Protein AF-A0A7Y3IS39-F1 (afdb_monomer_lite)

Sequence (80 aa):
MQRENLLDAGQIVKTILTQPLSVPDASQDISLLSAALNFDNQDASSSDLSKILHQFLAYPEPTHSLLIELQIISEDLRRK

pLDDT: mean 76.15, std 8.58, range [48.53, 87.56]

Secondary structure (DSSP, 8-state):
-HHHHHHHHHHHHHHHHHSEE--TT-SS-EEHHHHHHT--GGGTTTSHHHHHHHHHHHSHHHHHHHHHHHHHHHHHHHT-

Structure (mmCIF, N/CA/C/O backbone):
data_AF-A0A7Y3IS39-F1
#
_entry.id   AF-A0A7Y3IS39-F1
#
loop_
_atom_site.group_PDB
_atom_site.id
_atom_site.type_symbol
_atom_site.label_atom_id
_atom_site.label_alt_id
_atom_site.label_comp_id
_atom_site.label_asym_id
_atom_site.label_entity_id
_atom_site.label_seq_id
_atom_site.pdbx_PDB_ins_code
_atom_site.Cartn_x
_atom_site.Cartn_y
_atom_site.Cartn_z
_atom_site.occupancy
_atom_site.B_iso_or_equiv
_atom_site.auth_seq_id
_atom_site.auth_comp_id
_atom_site.auth_asym_id
_atom_site.auth_atom_id
_atom_site.pdbx_PDB_model_num
ATOM 1 N N . MET A 1 1 ? -18.692 8.551 21.647 1.00 50.41 1 MET A N 1
ATOM 2 C CA . MET A 1 1 ? -17.386 9.227 21.503 1.00 50.41 1 MET A CA 1
ATOM 3 C C . MET A 1 1 ? -16.205 8.272 21.277 1.00 50.41 1 MET A C 1
ATOM 5 O O . MET A 1 1 ? -15.664 8.283 20.188 1.00 50.41 1 MET A O 1
ATOM 9 N N . GLN A 1 2 ? -15.773 7.407 22.213 1.00 50.34 2 GLN A N 1
ATOM 10 C CA . GLN A 1 2 ? -14.533 6.609 22.003 1.00 50.34 2 GLN A CA 1
ATOM 11 C C . GLN A 1 2 ? -14.600 5.538 20.896 1.00 50.34 2 GLN A C 1
ATOM 13 O O . GLN A 1 2 ? -13.583 5.260 20.255 1.00 50.34 2 GLN A O 1
ATOM 18 N N . ARG A 1 3 ? -15.779 4.933 20.695 1.00 48.53 3 ARG A N 1
ATOM 19 C CA . ARG A 1 3 ? -16.028 3.892 19.685 1.00 48.53 3 ARG A CA 1
ATOM 20 C C . ARG A 1 3 ? -16.154 4.474 18.273 1.00 48.53 3 ARG A C 1
ATOM 22 O O . ARG A 1 3 ? -15.720 3.837 17.326 1.00 48.53 3 ARG A O 1
ATOM 29 N N . GLU A 1 4 ? -16.683 5.693 18.169 1.00 53.34 4 GLU A N 1
ATOM 30 C CA . GLU A 1 4 ? -16.767 6.469 16.922 1.00 53.34 4 GLU A CA 1
ATOM 31 C C .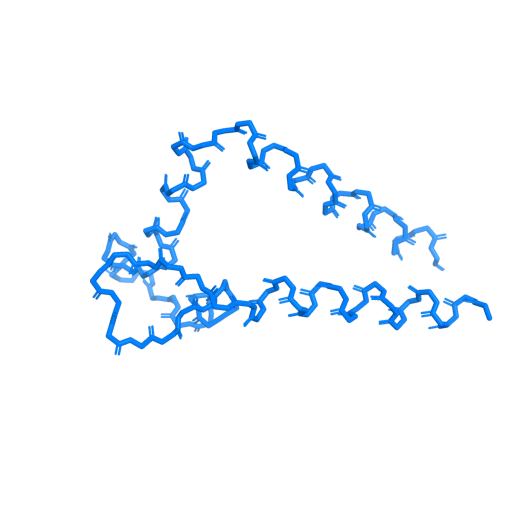 GLU A 1 4 ? -15.359 6.835 16.439 1.00 53.34 4 GLU A C 1
ATOM 33 O O . GLU A 1 4 ? -14.983 6.431 15.350 1.00 53.34 4 GLU A O 1
ATOM 38 N N . ASN A 1 5 ? -14.503 7.386 17.311 1.00 56.88 5 ASN A N 1
ATOM 39 C CA . ASN A 1 5 ? -13.117 7.718 16.945 1.00 56.88 5 ASN A CA 1
ATOM 40 C C . ASN A 1 5 ? -12.279 6.496 16.503 1.00 56.88 5 ASN A C 1
ATOM 42 O O . ASN A 1 5 ? -11.332 6.629 15.735 1.00 56.88 5 ASN A O 1
ATOM 46 N N . LEU A 1 6 ? -12.577 5.301 17.030 1.00 59.81 6 LEU A N 1
ATOM 47 C CA . LEU A 1 6 ? -11.919 4.046 16.633 1.00 59.81 6 LEU A CA 1
ATOM 48 C C . LEU A 1 6 ? -12.407 3.551 15.267 1.00 59.81 6 LEU A C 1
ATOM 50 O O . LEU A 1 6 ? -11.603 3.078 14.466 1.00 59.81 6 LEU A O 1
ATOM 54 N N . LEU A 1 7 ? -13.713 3.664 15.012 1.00 69.06 7 LEU A N 1
ATOM 55 C CA . LEU A 1 7 ? -14.299 3.378 13.705 1.00 69.06 7 LEU A CA 1
ATOM 56 C C . LEU A 1 7 ? -13.733 4.328 12.650 1.00 69.06 7 LEU A C 1
ATOM 58 O O . LEU A 1 7 ? -13.324 3.859 11.595 1.00 69.06 7 LEU A O 1
ATOM 62 N N . ASP A 1 8 ? -13.601 5.613 12.973 1.00 74.88 8 ASP A N 1
ATOM 63 C CA . ASP A 1 8 ? -13.050 6.625 12.071 1.00 74.88 8 ASP A CA 1
ATOM 64 C C . ASP A 1 8 ? -11.579 6.352 11.736 1.00 74.88 8 ASP A C 1
ATOM 66 O O . ASP A 1 8 ? -11.212 6.328 10.562 1.00 74.88 8 ASP A O 1
ATOM 70 N N . ALA A 1 9 ? -10.743 6.045 12.735 1.00 73.31 9 ALA A N 1
ATOM 71 C CA . ALA A 1 9 ? -9.344 5.678 12.506 1.00 73.31 9 ALA A CA 1
ATOM 72 C C . ALA A 1 9 ? -9.213 4.406 11.649 1.00 73.31 9 ALA A C 1
ATOM 74 O O . ALA A 1 9 ? -8.412 4.359 10.715 1.00 73.31 9 ALA A O 1
ATOM 75 N N . GLY A 1 10 ? -10.036 3.387 11.921 1.00 76.12 10 GLY A N 1
ATOM 76 C CA . GLY A 1 10 ? -10.089 2.174 11.104 1.00 76.12 10 GLY A CA 1
ATOM 77 C C . GLY A 1 10 ? -10.515 2.459 9.661 1.00 76.12 10 GLY A C 1
ATOM 78 O O . GLY A 1 10 ? -9.936 1.902 8.725 1.00 76.12 10 GLY A O 1
ATOM 79 N N . GLN A 1 11 ? -11.476 3.364 9.467 1.00 79.31 11 GLN A N 1
ATOM 80 C CA . GLN A 1 11 ? -11.938 3.795 8.149 1.00 79.31 11 GLN A CA 1
ATOM 81 C C . GLN A 1 11 ? -10.840 4.544 7.383 1.00 79.31 11 GLN A C 1
ATOM 83 O O . GLN A 1 11 ? -10.643 4.283 6.195 1.00 79.31 11 GLN A O 1
ATOM 88 N N . ILE A 1 12 ? -10.102 5.431 8.058 1.00 76.25 12 ILE A N 1
ATOM 89 C CA . ILE A 1 12 ? -8.984 6.193 7.484 1.00 76.25 12 ILE A CA 1
ATOM 90 C C . ILE A 1 12 ? -7.876 5.238 7.038 1.00 76.25 12 ILE A C 1
ATOM 92 O O . ILE A 1 12 ? -7.483 5.263 5.873 1.00 76.25 12 ILE A O 1
ATOM 96 N N . VAL A 1 13 ? -7.435 4.333 7.917 1.00 78.75 13 VAL A N 1
ATOM 97 C CA . VAL A 1 13 ? -6.387 3.351 7.593 1.00 78.75 13 VAL A CA 1
ATOM 98 C C . VAL A 1 13 ? -6.823 2.453 6.439 1.00 78.75 13 VAL A C 1
ATOM 100 O O . VAL A 1 13 ? -6.068 2.260 5.488 1.00 78.75 13 VAL A O 1
ATOM 103 N N . LYS A 1 14 ? -8.060 1.942 6.468 1.00 82.75 14 LYS A N 1
ATOM 104 C CA . LYS A 1 14 ? -8.598 1.140 5.364 1.00 82.75 14 LYS A CA 1
ATOM 105 C C . LYS A 1 14 ? -8.586 1.924 4.055 1.00 82.75 14 LYS A C 1
ATOM 107 O O . LYS A 1 14 ? -8.200 1.368 3.032 1.00 82.75 14 LYS A O 1
ATOM 112 N N . THR A 1 15 ? -8.987 3.190 4.085 1.00 83.19 15 THR A N 1
ATOM 113 C CA . THR A 1 15 ? -9.011 4.050 2.897 1.00 83.19 15 THR A CA 1
ATOM 114 C C . THR A 1 15 ? -7.607 4.231 2.333 1.00 83.19 15 THR A C 1
ATOM 116 O O . THR A 1 15 ? -7.406 3.952 1.159 1.00 83.19 15 THR A O 1
ATOM 119 N N . ILE A 1 16 ? -6.624 4.576 3.170 1.00 81.25 16 ILE A N 1
ATOM 120 C CA . ILE A 1 16 ? -5.220 4.736 2.754 1.00 81.25 16 ILE A CA 1
ATOM 121 C C . ILE A 1 16 ? -4.682 3.439 2.134 1.00 81.25 16 ILE A C 1
ATOM 123 O O . ILE A 1 16 ? -4.074 3.459 1.068 1.00 81.25 16 ILE A O 1
ATOM 127 N N . LEU A 1 17 ? -4.930 2.293 2.774 1.00 83.81 17 LEU A N 1
ATOM 128 C CA . LEU A 1 17 ? -4.389 1.007 2.327 1.00 83.81 17 LEU A CA 1
ATOM 129 C C . LEU A 1 17 ? -5.069 0.454 1.069 1.00 83.81 17 LEU A C 1
ATOM 131 O O . LEU A 1 17 ? -4.453 -0.344 0.365 1.00 83.81 17 LEU A O 1
ATOM 135 N N . THR A 1 18 ? -6.318 0.841 0.800 1.00 87.44 18 THR A N 1
ATOM 136 C CA . THR A 1 18 ? -7.101 0.374 -0.360 1.00 87.44 18 THR A CA 1
ATOM 137 C C . THR A 1 18 ? -7.160 1.384 -1.500 1.00 87.44 18 THR A C 1
ATOM 139 O O . THR A 1 18 ? -7.662 1.049 -2.572 1.00 87.44 18 THR A O 1
ATOM 142 N N . GLN A 1 19 ? -6.637 2.595 -1.300 1.00 84.69 19 GLN A N 1
ATOM 143 C CA . GLN A 1 19 ? -6.570 3.600 -2.349 1.00 84.69 19 GLN A CA 1
ATOM 144 C C . GLN A 1 19 ? -5.692 3.089 -3.505 1.00 84.69 19 GLN A C 1
ATOM 146 O O . GLN A 1 19 ? -4.587 2.593 -3.256 1.00 84.69 19 GLN A O 1
ATOM 151 N N . PRO A 1 20 ? -6.164 3.186 -4.762 1.00 85.19 20 PRO A N 1
ATOM 152 C CA . PRO A 1 20 ? -5.367 2.809 -5.918 1.00 85.19 20 PRO A CA 1
ATOM 153 C C . PRO A 1 20 ? -4.158 3.740 -6.056 1.00 85.19 20 PRO A C 1
ATOM 155 O O . PRO A 1 20 ? -4.260 4.959 -5.894 1.00 85.19 20 PRO A O 1
ATOM 158 N N . LEU A 1 21 ? -3.012 3.146 -6.362 1.00 82.56 21 LEU A N 1
ATOM 159 C CA . LEU A 1 21 ? -1.734 3.800 -6.578 1.00 82.56 21 LEU A CA 1
ATOM 160 C C . LEU A 1 21 ? -1.369 3.730 -8.057 1.00 82.56 21 LEU A C 1
ATOM 162 O O . LEU A 1 21 ? -1.532 2.698 -8.709 1.00 82.56 21 LEU A O 1
ATOM 166 N N . SER A 1 22 ? -0.806 4.820 -8.572 1.00 78.44 22 SER A N 1
ATOM 167 C CA . SER A 1 22 ? -0.233 4.849 -9.916 1.00 78.44 22 SER A CA 1
ATOM 168 C C . SER A 1 22 ? 1.133 4.167 -9.913 1.00 78.44 22 SER A C 1
ATOM 170 O O . SER A 1 22 ? 2.165 4.813 -9.722 1.00 78.44 22 SER A O 1
ATOM 172 N N . VAL A 1 23 ? 1.134 2.852 -10.120 1.00 75.31 23 VAL A N 1
ATOM 173 C CA . VAL A 1 23 ? 2.354 2.058 -10.296 1.00 75.31 23 VAL A CA 1
ATOM 174 C C . VAL A 1 23 ? 2.674 1.965 -11.797 1.00 75.31 23 VAL A C 1
ATOM 176 O O . VAL A 1 23 ? 1.800 1.572 -12.573 1.00 75.31 23 VAL A O 1
ATOM 179 N N . PRO A 1 24 ? 3.895 2.324 -12.243 1.00 72.12 24 PRO A N 1
ATOM 180 C CA . PRO A 1 24 ? 4.299 2.166 -13.639 1.00 72.12 24 PRO A CA 1
ATOM 181 C C . PRO A 1 24 ? 4.149 0.714 -14.110 1.00 72.12 24 PRO A C 1
ATOM 183 O O . PRO A 1 24 ? 4.520 -0.214 -13.388 1.00 72.12 24 PRO A O 1
ATOM 186 N N . ASP A 1 25 ? 3.607 0.532 -15.316 1.00 73.50 25 ASP A N 1
ATOM 187 C CA . ASP A 1 25 ? 3.410 -0.771 -15.969 1.00 73.50 25 ASP A CA 1
ATOM 188 C C . ASP A 1 25 ? 2.480 -1.749 -15.225 1.00 73.50 25 ASP A C 1
ATOM 190 O O . ASP A 1 25 ? 2.465 -2.948 -15.513 1.00 73.50 25 ASP A O 1
ATOM 194 N N . ALA A 1 26 ? 1.674 -1.256 -14.280 1.00 71.69 26 ALA A N 1
ATOM 195 C CA . ALA A 1 26 ? 0.647 -2.061 -13.637 1.00 71.69 26 ALA A CA 1
ATOM 196 C C . ALA A 1 26 ? -0.511 -2.352 -14.604 1.00 71.69 26 ALA A C 1
ATOM 198 O O . ALA A 1 26 ? -1.096 -1.451 -15.204 1.00 71.69 26 ALA A O 1
ATOM 199 N N . SER A 1 27 ? -0.861 -3.631 -14.734 1.00 70.69 27 SER A N 1
ATOM 200 C CA . SER A 1 27 ? -1.965 -4.104 -15.579 1.00 70.69 27 SER A CA 1
ATOM 201 C C . SER A 1 27 ? -3.346 -3.974 -14.923 1.00 70.69 27 SER A C 1
ATOM 203 O O . SER A 1 27 ? -4.360 -4.194 -15.583 1.00 70.69 27 SER A O 1
ATOM 205 N N . GLN A 1 28 ? -3.391 -3.631 -13.635 1.00 71.81 28 GLN A N 1
ATOM 206 C CA . GLN A 1 28 ? -4.598 -3.502 -12.820 1.00 71.81 28 GLN A CA 1
ATOM 207 C C . GLN A 1 28 ? -4.400 -2.433 -11.742 1.00 71.81 28 GLN A C 1
ATOM 209 O O . GLN A 1 28 ? -3.265 -2.071 -11.441 1.00 71.81 28 GLN A O 1
ATOM 214 N N . ASP A 1 29 ? -5.490 -1.962 -11.133 1.00 78.88 29 ASP A N 1
ATOM 215 C CA . ASP A 1 29 ? -5.421 -1.038 -9.999 1.00 78.88 29 ASP A CA 1
ATOM 216 C C . ASP A 1 29 ? -4.712 -1.706 -8.813 1.00 78.88 29 ASP A C 1
ATOM 218 O O . ASP A 1 29 ? -5.162 -2.731 -8.292 1.00 78.88 29 ASP A O 1
ATOM 222 N N . ILE A 1 30 ? -3.594 -1.123 -8.377 1.00 84.50 30 ILE A N 1
ATOM 223 C CA . ILE A 1 30 ? -2.782 -1.654 -7.279 1.00 84.50 30 ILE A CA 1
ATOM 224 C C . ILE A 1 30 ? -2.923 -0.744 -6.072 1.00 84.50 30 ILE A C 1
ATOM 226 O O . ILE A 1 30 ? -2.638 0.442 -6.144 1.00 84.50 30 ILE A O 1
ATOM 230 N N . SER A 1 31 ? -3.317 -1.309 -4.941 1.00 87.56 31 SER A N 1
ATOM 231 C CA . SER A 1 31 ? -3.261 -0.650 -3.637 1.00 87.56 31 SER A CA 1
ATOM 232 C C . SER A 1 31 ? -2.097 -1.197 -2.808 1.00 87.56 31 SER A C 1
ATOM 234 O O . SER A 1 31 ? -1.592 -2.291 -3.077 1.00 87.56 31 SER A O 1
ATOM 236 N N . LEU A 1 32 ? -1.705 -0.478 -1.754 1.00 84.19 32 LEU A N 1
ATOM 237 C CA . LEU A 1 32 ? -0.740 -0.979 -0.764 1.00 84.19 32 LEU A CA 1
ATOM 238 C C . LEU A 1 32 ? -1.168 -2.336 -0.194 1.00 84.19 32 LEU A C 1
ATOM 240 O O . LEU A 1 32 ? -0.344 -3.240 -0.060 1.00 84.19 32 LEU A O 1
ATOM 244 N N . LEU A 1 33 ? -2.462 -2.498 0.099 1.00 83.94 33 LEU A N 1
ATOM 245 C CA . LEU A 1 33 ? -2.998 -3.743 0.636 1.00 83.94 33 LEU A CA 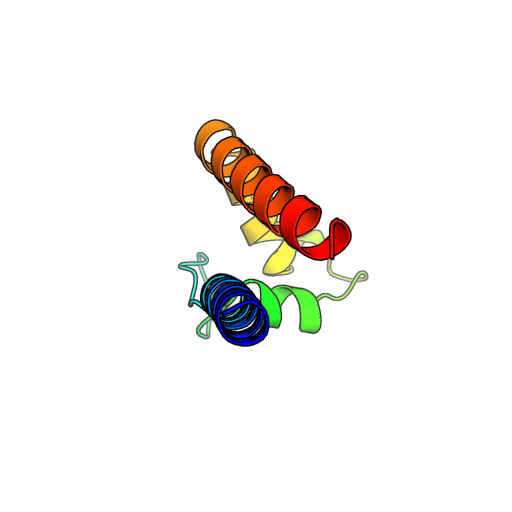1
ATOM 246 C C . LEU A 1 33 ? -2.891 -4.892 -0.369 1.00 83.94 33 LEU A C 1
ATOM 248 O O . LEU A 1 33 ? -2.401 -5.961 -0.018 1.00 83.94 33 LEU A O 1
ATOM 252 N N . SER A 1 34 ? -3.329 -4.692 -1.614 1.00 86.56 34 SER A N 1
ATOM 253 C CA . SER A 1 34 ? -3.272 -5.748 -2.633 1.00 86.56 34 SER A CA 1
ATOM 254 C C . SER A 1 34 ? -1.833 -6.110 -3.001 1.00 86.56 34 SER A C 1
ATOM 256 O O . SER A 1 34 ? -1.541 -7.284 -3.204 1.00 86.56 34 SER A O 1
ATOM 258 N N . ALA A 1 35 ? -0.924 -5.132 -3.038 1.00 85.06 35 ALA A N 1
ATOM 259 C CA . ALA A 1 35 ? 0.498 -5.378 -3.259 1.00 85.06 35 ALA A CA 1
ATOM 260 C C . ALA A 1 35 ? 1.120 -6.196 -2.117 1.00 85.06 35 ALA A C 1
ATOM 262 O O . ALA A 1 35 ? 1.879 -7.123 -2.378 1.00 85.06 35 ALA A O 1
ATOM 263 N N . ALA A 1 36 ? 0.767 -5.894 -0.863 1.00 84.19 36 ALA A N 1
ATOM 264 C CA . ALA A 1 36 ? 1.244 -6.640 0.298 1.00 84.19 36 ALA A CA 1
ATOM 265 C C . ALA A 1 36 ? 0.682 -8.069 0.360 1.00 84.19 36 ALA A C 1
ATOM 267 O O . ALA A 1 36 ? 1.410 -8.998 0.695 1.00 84.19 36 ALA A O 1
ATOM 268 N N . LEU A 1 37 ? -0.598 -8.258 0.022 1.00 84.19 37 LEU A N 1
ATOM 269 C CA .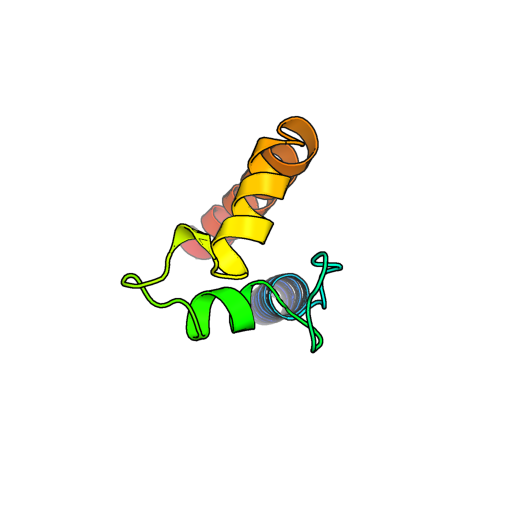 LEU A 1 37 ? -1.242 -9.577 0.018 1.00 84.19 37 LEU A CA 1
ATOM 270 C C . LEU A 1 37 ? -0.713 -10.496 -1.090 1.00 84.19 37 LEU A C 1
ATOM 272 O O . LEU A 1 37 ? -0.644 -11.703 -0.886 1.00 84.19 37 LEU A O 1
ATOM 276 N N . ASN A 1 38 ? -0.339 -9.929 -2.240 1.00 83.06 38 ASN A N 1
ATOM 277 C CA . ASN A 1 38 ? 0.169 -10.673 -3.396 1.00 83.06 38 ASN A CA 1
ATOM 278 C C . ASN A 1 38 ? 1.706 -10.730 -3.446 1.00 83.06 38 ASN A C 1
ATOM 280 O O . ASN A 1 38 ? 2.272 -11.112 -4.468 1.00 83.06 38 ASN A O 1
ATOM 284 N N . PHE A 1 39 ? 2.390 -10.311 -2.380 1.00 82.44 39 PHE A N 1
ATOM 285 C CA . PHE A 1 39 ? 3.845 -10.291 -2.346 1.00 82.44 39 PHE A CA 1
ATOM 286 C C . PHE A 1 39 ? 4.415 -11.711 -2.250 1.00 82.44 39 PHE A C 1
ATOM 288 O O . PHE A 1 39 ? 4.170 -12.424 -1.275 1.00 82.44 39 PHE A O 1
ATOM 295 N N . ASP A 1 40 ? 5.216 -12.091 -3.246 1.00 79.12 40 ASP A N 1
ATOM 296 C CA . ASP A 1 40 ? 6.003 -13.322 -3.247 1.00 79.12 40 ASP A CA 1
ATOM 297 C C . ASP A 1 40 ? 7.491 -12.994 -3.060 1.00 79.12 40 ASP A C 1
ATOM 299 O O . ASP A 1 40 ? 8.081 -12.210 -3.806 1.00 79.12 40 ASP A O 1
ATOM 303 N N . ASN A 1 41 ? 8.108 -13.625 -2.061 1.00 72.81 41 ASN A N 1
ATOM 304 C CA . ASN A 1 41 ? 9.529 -13.471 -1.759 1.00 72.81 41 ASN A CA 1
ATOM 305 C C . ASN A 1 41 ? 10.444 -14.031 -2.859 1.00 72.81 41 ASN A C 1
ATOM 307 O O . ASN A 1 41 ? 11.611 -13.642 -2.913 1.00 72.81 41 ASN A O 1
ATOM 311 N N . GLN A 1 42 ? 9.957 -14.942 -3.708 1.00 74.19 42 GLN A N 1
ATOM 312 C CA . GLN A 1 42 ? 10.760 -15.514 -4.794 1.00 74.19 42 GLN A CA 1
ATOM 313 C C . GLN A 1 42 ? 11.007 -14.507 -5.929 1.00 74.19 42 GLN A C 1
ATOM 315 O O . GLN A 1 42 ? 12.089 -14.515 -6.509 1.00 74.19 42 GLN A O 1
ATOM 320 N N . ASP A 1 43 ? 10.066 -13.583 -6.150 1.00 75.25 43 ASP A N 1
ATOM 321 C CA . ASP A 1 43 ? 10.106 -12.542 -7.188 1.00 75.25 43 ASP A CA 1
ATOM 322 C C . ASP A 1 43 ? 10.027 -11.129 -6.576 1.00 75.25 43 ASP A C 1
ATOM 324 O O . ASP A 1 43 ? 9.373 -10.210 -7.077 1.00 75.25 43 ASP A O 1
ATOM 328 N N . ALA A 1 44 ? 10.719 -10.931 -5.450 1.00 73.38 44 ALA A N 1
ATOM 329 C CA . ALA A 1 44 ? 10.612 -9.704 -4.667 1.00 73.38 44 ALA A CA 1
ATOM 330 C C . ALA A 1 44 ? 10.955 -8.437 -5.473 1.00 73.38 44 ALA A C 1
ATOM 332 O O . ALA A 1 44 ? 10.273 -7.429 -5.318 1.00 73.38 44 ALA A O 1
ATOM 333 N N . SER A 1 45 ? 11.963 -8.478 -6.352 1.00 74.12 45 SER A N 1
ATOM 334 C CA . SER A 1 45 ? 12.451 -7.311 -7.109 1.00 74.12 45 SER A CA 1
ATOM 335 C C . SER A 1 45 ? 11.539 -6.864 -8.255 1.00 74.12 45 SER A C 1
ATOM 337 O O . SER A 1 45 ? 11.611 -5.707 -8.668 1.00 74.12 45 SER A O 1
ATOM 339 N N . SER A 1 46 ? 10.687 -7.749 -8.774 1.00 76.88 46 SER A N 1
ATOM 340 C CA . SER A 1 46 ? 9.700 -7.430 -9.814 1.00 76.88 46 SER A CA 1
ATOM 341 C C . SER A 1 46 ? 8.307 -7.162 -9.240 1.00 76.88 46 SER A C 1
ATOM 343 O O . SER A 1 46 ? 7.444 -6.643 -9.953 1.00 76.88 46 SER A O 1
ATOM 345 N N . SER A 1 47 ? 8.099 -7.470 -7.954 1.00 82.81 47 SER A N 1
ATOM 346 C CA . SER A 1 47 ? 6.824 -7.283 -7.268 1.00 82.81 47 SER A CA 1
ATOM 347 C C . SER A 1 47 ? 6.388 -5.818 -7.217 1.00 82.81 47 SER A C 1
ATOM 349 O O . SER A 1 47 ? 7.190 -4.895 -7.037 1.00 82.81 47 SER A O 1
ATOM 351 N N . ASP A 1 48 ? 5.078 -5.597 -7.298 1.00 79.94 48 ASP A N 1
ATOM 352 C CA . ASP A 1 48 ? 4.516 -4.249 -7.215 1.00 79.94 48 ASP A CA 1
ATOM 353 C C . ASP A 1 48 ? 4.744 -3.620 -5.838 1.00 79.94 48 ASP A C 1
ATOM 355 O O . ASP A 1 48 ? 4.954 -2.412 -5.744 1.00 79.94 48 ASP A O 1
ATOM 359 N N . LEU A 1 49 ? 4.826 -4.435 -4.778 1.00 80.94 49 LEU A N 1
ATOM 360 C CA . LEU A 1 49 ? 5.222 -3.961 -3.453 1.00 80.94 49 LEU A CA 1
ATOM 361 C C . LEU A 1 49 ? 6.642 -3.379 -3.467 1.00 80.94 49 LEU A C 1
ATOM 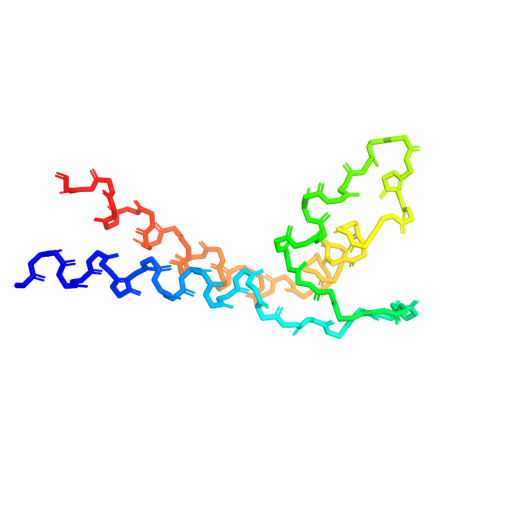363 O O . LEU A 1 49 ? 6.863 -2.308 -2.909 1.00 80.94 49 LEU A O 1
ATOM 367 N N . SER A 1 50 ? 7.599 -4.033 -4.130 1.00 81.00 50 SER A N 1
ATOM 368 C CA . SER A 1 50 ? 8.966 -3.513 -4.233 1.00 81.00 50 SER A CA 1
ATOM 369 C C . SER A 1 50 ? 9.028 -2.213 -5.030 1.00 81.00 50 SER A C 1
ATOM 371 O O . SER A 1 50 ? 9.686 -1.270 -4.589 1.00 81.00 50 SER A O 1
ATOM 373 N N . LYS A 1 51 ? 8.282 -2.102 -6.137 1.00 81.06 51 LYS A N 1
ATOM 374 C CA . LYS A 1 51 ? 8.178 -0.850 -6.912 1.00 81.06 51 LYS A CA 1
ATOM 375 C C . LYS A 1 51 ? 7.603 0.295 -6.071 1.00 81.06 51 LYS A C 1
ATOM 377 O O . LYS A 1 51 ? 8.148 1.399 -6.084 1.00 81.06 51 LYS A O 1
ATOM 382 N N . ILE A 1 52 ? 6.546 0.019 -5.304 1.00 77.75 52 ILE A N 1
ATOM 383 C CA . ILE A 1 52 ? 5.917 0.980 -4.387 1.00 77.75 52 ILE A CA 1
ATOM 384 C C . ILE A 1 52 ? 6.917 1.423 -3.308 1.00 77.75 52 ILE A C 1
ATOM 386 O O . ILE A 1 52 ? 7.112 2.619 -3.094 1.00 77.75 52 ILE A O 1
ATOM 390 N N . LEU A 1 53 ? 7.602 0.479 -2.656 1.00 79.44 53 LEU A N 1
ATOM 391 C CA . LEU A 1 53 ? 8.604 0.786 -1.629 1.00 79.44 53 LEU A CA 1
ATOM 392 C C . LEU A 1 53 ? 9.785 1.585 -2.197 1.00 79.44 53 LEU A C 1
ATOM 394 O O . LEU A 1 53 ? 10.264 2.514 -1.548 1.00 79.44 53 LEU A O 1
ATOM 398 N N . HIS A 1 54 ? 10.214 1.292 -3.425 1.00 79.50 54 HIS A N 1
ATOM 399 C CA . HIS A 1 54 ? 11.233 2.080 -4.115 1.00 79.50 54 HIS A CA 1
ATOM 400 C C . HIS A 1 54 ? 10.793 3.526 -4.370 1.00 79.50 54 HIS A C 1
ATOM 402 O O . HIS A 1 54 ? 11.602 4.436 -4.187 1.00 79.50 54 HIS A O 1
ATOM 408 N N . GLN A 1 55 ? 9.528 3.764 -4.727 1.00 73.25 55 GLN A N 1
ATOM 409 C CA . GLN A 1 55 ? 8.992 5.126 -4.826 1.00 73.25 55 GLN A CA 1
ATOM 410 C C . GLN A 1 55 ? 9.000 5.846 -3.473 1.00 73.25 55 GLN A C 1
ATOM 412 O O . GLN A 1 55 ? 9.417 7.000 -3.407 1.00 73.25 55 GLN A O 1
ATOM 417 N N . PHE A 1 56 ? 8.625 5.176 -2.382 1.00 72.56 56 PHE A N 1
ATOM 418 C CA . PHE A 1 56 ? 8.704 5.774 -1.044 1.00 72.56 56 PHE A CA 1
ATOM 419 C C . PHE A 1 56 ? 10.146 6.139 -0.648 1.00 72.56 56 PHE A C 1
ATOM 421 O O . PHE A 1 56 ? 10.377 7.187 -0.043 1.00 72.56 56 PHE A O 1
ATOM 428 N N . LEU A 1 57 ? 11.134 5.329 -1.036 1.00 73.81 57 LEU A N 1
ATOM 429 C CA . LEU A 1 57 ? 12.551 5.653 -0.829 1.00 73.81 57 LEU A CA 1
ATOM 430 C C . LEU A 1 57 ? 13.034 6.814 -1.716 1.00 73.81 57 LEU A C 1
ATOM 432 O O . LEU A 1 57 ? 13.925 7.556 -1.308 1.00 73.81 57 LEU A O 1
ATOM 436 N N . ALA A 1 58 ? 12.448 6.992 -2.903 1.00 75.94 58 ALA A N 1
ATOM 437 C CA . ALA A 1 58 ? 12.762 8.102 -3.803 1.00 75.94 58 ALA A CA 1
ATOM 438 C C . ALA A 1 58 ? 12.197 9.453 -3.319 1.00 75.94 58 ALA A C 1
ATOM 440 O O . ALA A 1 58 ? 12.773 10.496 -3.628 1.00 75.94 58 ALA A O 1
ATOM 441 N N . TYR A 1 59 ? 11.114 9.441 -2.533 1.00 73.88 59 TYR A N 1
ATOM 442 C CA . TYR A 1 59 ? 10.482 10.632 -1.950 1.00 73.88 59 TYR A CA 1
ATOM 443 C C . TYR A 1 59 ? 10.522 10.591 -0.411 1.00 73.88 59 TYR A C 1
ATOM 445 O O . TYR A 1 59 ? 9.486 10.429 0.236 1.00 73.88 59 TYR A O 1
ATOM 453 N N . PRO A 1 60 ? 11.705 10.744 0.209 1.00 73.50 60 PRO A N 1
ATOM 454 C CA . PRO A 1 60 ? 11.892 10.506 1.639 1.00 73.50 60 PRO A CA 1
ATOM 455 C C . PRO A 1 60 ? 11.104 11.467 2.539 1.00 73.50 60 PRO A C 1
ATOM 457 O O . PRO A 1 60 ? 10.661 11.056 3.607 1.00 73.50 60 PRO A O 1
ATOM 460 N N . GLU A 1 61 ? 10.889 12.718 2.122 1.00 75.44 61 GLU A N 1
ATOM 461 C CA . GLU A 1 61 ? 10.126 13.702 2.903 1.00 75.44 61 GLU A CA 1
ATOM 462 C C . GLU A 1 61 ? 8.632 13.338 3.025 1.00 75.44 61 GLU A C 1
ATOM 464 O O . GLU A 1 61 ? 8.174 13.152 4.154 1.00 75.44 61 GLU A O 1
ATOM 469 N N . PRO A 1 62 ? 7.872 13.138 1.925 1.00 74.56 62 PRO A N 1
ATOM 470 C CA . PRO A 1 62 ? 6.490 12.653 2.007 1.00 74.56 62 PRO A CA 1
ATOM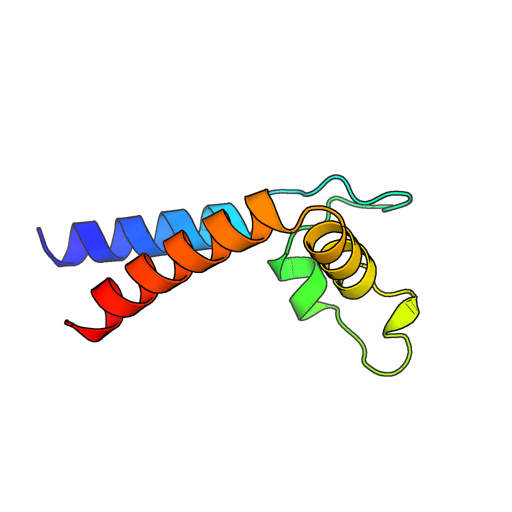 471 C C . PRO A 1 62 ? 6.347 11.323 2.757 1.00 74.56 62 PRO A C 1
ATOM 473 O O . PRO A 1 62 ? 5.410 11.143 3.536 1.00 74.56 62 PRO A O 1
ATOM 476 N N . THR A 1 63 ? 7.293 10.399 2.562 1.00 74.12 63 THR A N 1
ATOM 477 C CA . THR A 1 63 ? 7.324 9.115 3.278 1.00 74.12 63 THR A CA 1
ATOM 478 C C . THR A 1 63 ? 7.489 9.318 4.778 1.00 74.12 63 THR A C 1
ATOM 480 O O . THR A 1 63 ? 6.809 8.668 5.571 1.00 74.12 63 THR A O 1
ATOM 483 N N . HIS A 1 64 ? 8.367 10.233 5.185 1.00 75.25 64 HIS A N 1
ATOM 484 C CA . HIS A 1 64 ? 8.570 10.553 6.589 1.00 75.25 64 HIS A CA 1
ATOM 485 C C . HIS A 1 64 ? 7.308 11.153 7.221 1.00 75.25 64 HIS A C 1
ATOM 487 O O . HIS A 1 64 ? 6.923 10.734 8.313 1.00 75.25 64 HIS A O 1
ATOM 493 N N . SER A 1 65 ? 6.619 12.054 6.516 1.00 76.06 65 SER A N 1
ATOM 494 C CA . SER A 1 65 ? 5.332 12.602 6.962 1.00 76.06 65 SER A CA 1
ATOM 495 C C . SER A 1 65 ? 4.279 11.509 7.162 1.00 76.06 65 SER A C 1
ATOM 497 O O . SER A 1 65 ? 3.658 11.454 8.222 1.00 76.06 65 SER A O 1
ATOM 499 N N . LEU A 1 66 ? 4.142 10.583 6.206 1.00 77.75 66 LEU A N 1
ATOM 500 C CA . LEU A 1 66 ? 3.213 9.454 6.321 1.00 77.75 66 LEU A CA 1
ATOM 501 C C . LEU A 1 66 ? 3.545 8.548 7.519 1.00 77.75 66 LEU A C 1
ATOM 503 O O . LEU A 1 66 ? 2.647 8.115 8.240 1.00 77.75 66 LEU A O 1
ATOM 507 N N . LEU A 1 67 ? 4.829 8.267 7.760 1.00 80.06 67 LEU A N 1
ATOM 508 C CA . LEU A 1 67 ? 5.262 7.454 8.901 1.00 80.06 67 LEU A CA 1
ATOM 509 C C . LEU A 1 67 ? 4.924 8.115 10.242 1.00 80.06 67 LEU A C 1
ATOM 511 O O . LEU A 1 67 ? 4.481 7.422 11.158 1.00 80.06 67 LEU A O 1
ATOM 515 N N . ILE A 1 68 ? 5.092 9.435 10.350 1.00 83.94 68 ILE A N 1
ATOM 516 C CA . ILE A 1 68 ? 4.712 10.194 11.548 1.00 83.94 68 ILE A CA 1
ATOM 517 C C . ILE A 1 68 ? 3.202 10.092 11.785 1.00 83.94 68 ILE A C 1
ATOM 519 O O . ILE A 1 68 ? 2.782 9.787 12.901 1.00 83.94 68 ILE A O 1
ATOM 523 N N . GLU A 1 69 ? 2.383 10.291 10.750 1.00 80.50 69 GLU A N 1
ATOM 524 C CA . GLU A 1 69 ? 0.923 10.187 10.866 1.00 80.50 69 GLU A CA 1
ATOM 525 C C . GLU A 1 69 ? 0.484 8.785 11.310 1.00 80.50 69 GLU A C 1
ATOM 527 O O . GLU A 1 69 ? -0.306 8.643 12.246 1.00 80.50 69 GLU A O 1
ATOM 532 N N . LEU A 1 70 ? 1.052 7.736 10.710 1.00 80.81 70 LEU A N 1
ATOM 533 C CA . LEU A 1 70 ? 0.782 6.350 11.104 1.00 80.81 70 LEU A CA 1
ATOM 534 C C . LEU A 1 70 ? 1.223 6.056 12.543 1.00 80.81 70 LEU A C 1
ATOM 536 O O . LEU A 1 70 ? 0.549 5.305 13.254 1.00 80.81 70 LEU A O 1
ATOM 540 N N . GLN A 1 71 ? 2.332 6.646 12.992 1.00 81.00 71 GLN A N 1
ATOM 541 C CA . GLN A 1 71 ? 2.814 6.490 14.360 1.00 81.00 71 GLN A CA 1
ATOM 542 C C . GLN A 1 71 ? 1.874 7.154 15.369 1.00 81.00 71 GLN A C 1
ATOM 544 O O . GLN A 1 71 ? 1.537 6.522 16.372 1.00 81.00 71 GLN A O 1
ATOM 549 N N . ILE A 1 72 ? 1.390 8.366 15.078 1.00 80.62 72 ILE A N 1
ATOM 550 C CA . ILE A 1 72 ? 0.390 9.065 15.900 1.00 80.62 72 ILE A CA 1
ATOM 551 C C . ILE A 1 72 ? -0.877 8.209 16.023 1.00 80.62 72 ILE A C 1
ATOM 553 O O . ILE A 1 72 ? -1.326 7.930 17.135 1.00 80.62 72 ILE A O 1
ATOM 557 N N . ILE A 1 73 ? -1.395 7.699 14.901 1.00 79.50 73 ILE A N 1
ATOM 558 C CA . ILE A 1 73 ? -2.582 6.829 14.889 1.00 79.50 73 ILE A CA 1
ATOM 559 C C . ILE A 1 73 ? -2.333 5.550 15.706 1.00 79.50 73 ILE A C 1
ATOM 561 O O . ILE A 1 73 ? -3.185 5.131 16.489 1.00 79.50 73 ILE A O 1
ATOM 565 N N . SER A 1 74 ? -1.160 4.925 15.565 1.00 80.50 74 SER A N 1
ATOM 566 C CA . SER A 1 74 ? -0.788 3.732 16.337 1.00 80.50 74 SER A CA 1
ATOM 567 C C . SER A 1 74 ? -0.728 4.012 17.841 1.00 80.50 74 SER A C 1
ATOM 569 O O . SER A 1 74 ? -1.159 3.175 18.636 1.00 80.50 74 SER A O 1
ATOM 571 N N . GLU A 1 75 ? -0.17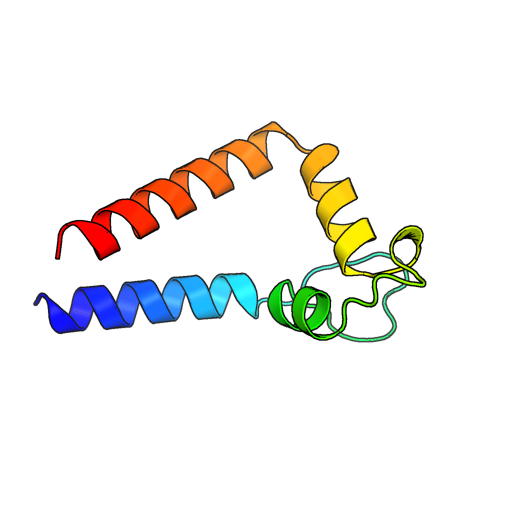5 5.150 18.259 1.00 80.25 75 GLU A N 1
ATOM 572 C CA . GLU A 1 75 ? -0.126 5.525 19.675 1.00 80.25 75 GLU A CA 1
ATOM 573 C C . GLU A 1 75 ? -1.522 5.774 20.249 1.00 80.25 75 GLU A C 1
ATOM 575 O O . GLU A 1 75 ? -1.825 5.272 21.335 1.00 80.25 75 GLU A O 1
ATOM 580 N N . ASP A 1 76 ? -2.392 6.456 19.506 1.00 77.06 76 ASP A N 1
ATOM 581 C CA . ASP A 1 76 ? -3.785 6.691 19.899 1.00 77.06 76 ASP A CA 1
ATOM 582 C C . ASP A 1 76 ? -4.581 5.390 20.057 1.00 77.06 76 ASP A C 1
ATOM 584 O O . ASP A 1 76 ? -5.450 5.284 20.928 1.00 77.06 76 ASP A O 1
ATOM 588 N N . LEU A 1 77 ? -4.274 4.378 19.242 1.00 74.62 77 LEU A N 1
ATOM 589 C CA . LEU A 1 77 ? -4.875 3.051 19.354 1.00 74.62 77 LEU A CA 1
ATOM 590 C C . LEU A 1 77 ? -4.354 2.264 20.567 1.00 74.62 77 LEU A C 1
ATOM 592 O O . LEU A 1 77 ? -5.128 1.522 21.162 1.00 74.62 77 LEU A O 1
ATOM 596 N N . ARG A 1 78 ? -3.075 2.416 20.945 1.00 75.75 78 ARG A N 1
ATOM 597 C CA . ARG A 1 78 ? -2.458 1.694 22.083 1.00 75.75 78 ARG A CA 1
ATOM 598 C C . ARG A 1 78 ? -2.750 2.304 23.449 1.00 75.75 78 ARG A C 1
ATOM 600 O O . ARG A 1 78 ? -2.619 1.615 24.454 1.00 75.75 78 ARG A O 1
ATOM 607 N N . ARG A 1 79 ? -3.070 3.598 23.510 1.00 67.94 79 ARG A N 1
ATOM 608 C CA . ARG A 1 79 ? -3.412 4.299 24.763 1.00 67.94 79 ARG A CA 1
ATOM 609 C C . ARG A 1 79 ? -4.880 4.103 25.180 1.00 67.94 79 ARG A C 1
ATOM 611 O O . ARG A 1 79 ? -5.332 4.761 26.116 1.00 67.94 79 ARG A O 1
ATOM 618 N N . LYS A 1 80 ? -5.608 3.220 24.495 1.00 49.41 80 LYS A N 1
ATOM 619 C CA . LYS A 1 80 ? -6.955 2.746 24.833 1.00 49.41 80 LYS A CA 1
ATOM 620 C C . LYS A 1 80 ? -6.893 1.308 25.329 1.00 49.41 80 LYS A C 1
ATOM 622 O O . LYS A 1 80 ? -7.753 0.975 26.171 1.00 49.41 80 LYS A O 1
#

Foldseek 3Di:
DLVVVVVVLVVVVCCQQPPFDPQPPDPDGDGNVNQVVPQDPVPNCVGSNNSVVVVCVVVVVVVVVVVVVVVVSVVSVVVD

Radius of gyration: 14.79 Å; chains: 1; bounding box: 30×29×41 Å